Protein AF-V9W741-F1 (afdb_monomer_lite)

Foldseek 3Di:
DPPVVVPCDPVCCVVCVPPDPVNVLLVVLQVCVVVVHDLQVNQVVSVCADPVRGRPSVVSVVSNDDDPVSVVVVCVVVPD

InterPro domains:
  IPR002104 Integrase, catalytic domain [PF00589] (10-68)
  IPR002104 Integrase, catalytic domain [PS51898] (1-76)
  IPR011010 DNA breaking-rejoining enzyme, catalytic core [SSF56349] (8-76)
  IPR013762 Integrase-like, catalytic domain superfamily [G3DSA:1.10.443.10] (2-78)

Radius of gyration: 16.22 Å; chains: 1; bounding box: 38×44×33 Å

Organism: NCBI:txid697284

pLDDT: mean 73.44, std 12.3, range [47.59, 92.81]

Structure (mmCIF, N/CA/C/O backbone):
data_AF-V9W741-F1
#
_entry.id   AF-V9W741-F1
#
loop_
_atom_site.group_PDB
_atom_site.id
_atom_site.type_symbol
_atom_site.label_atom_id
_atom_site.label_alt_id
_atom_site.label_comp_id
_atom_site.label_asym_id
_atom_site.label_entity_id
_atom_site.label_seq_id
_atom_site.pdbx_PDB_ins_code
_atom_site.Cartn_x
_atom_site.Cartn_y
_atom_site.Cartn_z
_atom_site.occupancy
_atom_site.B_iso_or_equiv
_atom_site.auth_seq_id
_atom_site.auth_comp_id
_atom_site.auth_asym_id
_atom_site.auth_atom_id
_atom_site.pdbx_PDB_model_num
ATOM 1 N N . MET A 1 1 ? -9.082 14.898 3.243 1.00 47.59 1 MET A N 1
ATOM 2 C CA . MET A 1 1 ? -8.636 13.682 3.966 1.00 47.59 1 MET A CA 1
ATOM 3 C C . MET A 1 1 ? -9.214 13.592 5.387 1.00 47.59 1 MET A C 1
ATOM 5 O O . MET A 1 1 ? -9.463 12.489 5.846 1.00 47.59 1 MET A O 1
ATOM 9 N N . GLU A 1 2 ? -9.535 14.709 6.055 1.00 50.84 2 GLU A N 1
ATOM 10 C CA . GLU A 1 2 ? -10.044 14.727 7.447 1.00 50.84 2 GLU A CA 1
ATOM 11 C C . GLU A 1 2 ? -11.424 14.070 7.686 1.00 50.84 2 GLU A C 1
ATOM 13 O O . GLU A 1 2 ? -11.708 13.644 8.800 1.00 50.84 2 GLU A O 1
ATOM 18 N N . LYS A 1 3 ? -12.278 13.927 6.661 1.00 53.12 3 LYS A N 1
ATOM 19 C CA . LYS A 1 3 ? -13.679 13.481 6.832 1.00 53.12 3 LYS A CA 1
ATOM 20 C C . LYS A 1 3 ? -13.891 11.975 7.031 1.00 53.12 3 LYS A C 1
ATOM 22 O O . LYS A 1 3 ? -14.977 11.585 7.436 1.00 53.12 3 LYS A O 1
ATOM 27 N N . ILE A 1 4 ? -12.914 11.127 6.705 1.00 58.28 4 ILE A N 1
ATOM 28 C CA . ILE A 1 4 ? -13.068 9.668 6.870 1.00 58.28 4 ILE A CA 1
ATOM 29 C C . ILE A 1 4 ? -12.868 9.294 8.340 1.00 58.28 4 ILE A C 1
ATOM 31 O O . ILE A 1 4 ? -13.703 8.611 8.921 1.00 58.28 4 ILE A O 1
ATOM 35 N N . LYS A 1 5 ? -11.814 9.826 8.970 1.00 51.75 5 LYS A N 1
ATOM 36 C CA . LYS A 1 5 ? -11.509 9.556 10.382 1.00 51.75 5 LYS A CA 1
ATOM 37 C C . LYS A 1 5 ? -12.560 10.123 11.338 1.00 51.75 5 LYS A C 1
ATOM 39 O O . LYS A 1 5 ? -12.824 9.509 12.358 1.00 51.75 5 LYS A O 1
ATOM 44 N N . SER A 1 6 ? -13.180 11.257 11.004 1.00 58.25 6 SER A N 1
ATOM 45 C CA . SER A 1 6 ? -14.241 11.860 11.827 1.00 58.25 6 SER A CA 1
ATOM 46 C C . SER A 1 6 ? -15.605 11.173 11.702 1.00 58.25 6 SER A C 1
ATOM 48 O O . SER A 1 6 ? -16.518 11.501 12.454 1.00 58.25 6 SER A O 1
ATOM 50 N N . ARG A 1 7 ? -15.757 10.259 10.734 1.00 62.69 7 ARG A N 1
ATOM 51 C CA . ARG A 1 7 ? -16.979 9.481 10.490 1.00 62.69 7 ARG A CA 1
ATOM 52 C C . ARG A 1 7 ? -16.872 8.029 10.933 1.00 62.69 7 ARG A C 1
ATOM 54 O O . ARG A 1 7 ? -17.903 7.372 10.973 1.00 62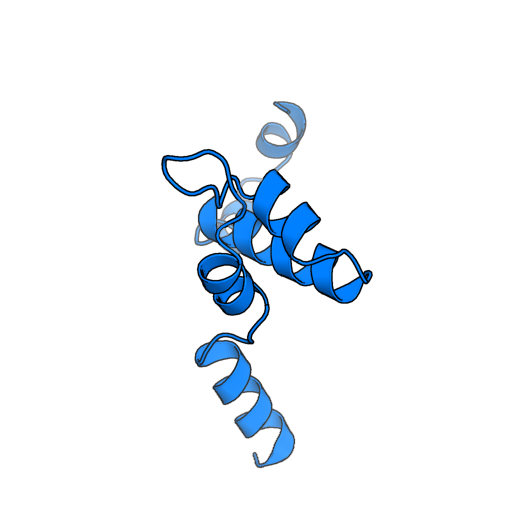.69 7 ARG A O 1
ATOM 61 N N . ALA A 1 8 ? -15.666 7.558 11.246 1.00 64.19 8 ALA A N 1
ATOM 62 C CA . ALA A 1 8 ? -15.482 6.267 11.884 1.00 64.19 8 ALA A CA 1
ATOM 63 C C . ALA A 1 8 ? -16.167 6.329 13.250 1.00 64.19 8 ALA A C 1
ATOM 65 O O . ALA A 1 8 ? -15.796 7.131 14.114 1.00 64.19 8 ALA A O 1
ATOM 66 N N . THR A 1 9 ? -17.220 5.540 13.412 1.00 70.44 9 THR A N 1
ATOM 67 C CA . THR A 1 9 ? -17.863 5.391 14.714 1.00 70.44 9 THR A CA 1
ATOM 68 C C . THR A 1 9 ? -16.873 4.736 15.677 1.00 70.44 9 THR A C 1
ATOM 70 O O . THR A 1 9 ? -15.979 3.996 15.262 1.00 70.44 9 THR A O 1
ATOM 73 N N . LYS A 1 10 ? -17.002 5.006 16.982 1.00 71.00 10 LYS A N 1
ATOM 74 C CA . LYS A 1 10 ? -16.195 4.301 17.995 1.00 71.00 10 LYS A CA 1
ATOM 75 C C . LYS A 1 10 ? -16.344 2.781 17.876 1.00 71.00 10 LYS A C 1
ATOM 77 O O . LYS A 1 10 ? -15.385 2.074 18.150 1.00 71.00 10 LYS A O 1
ATOM 82 N N . ASP A 1 11 ? -17.505 2.317 17.428 1.00 77.38 11 ASP A N 1
ATOM 83 C CA . ASP A 1 11 ? -17.826 0.900 17.269 1.00 77.38 11 ASP A CA 1
ATOM 84 C C . ASP A 1 11 ? -17.064 0.259 16.092 1.00 77.38 11 ASP A C 1
ATOM 86 O O . ASP A 1 11 ? -16.678 -0.903 16.155 1.00 77.38 11 ASP A O 1
ATOM 90 N N . GLU A 1 12 ? -16.759 1.022 15.037 1.00 76.06 12 GLU A N 1
ATOM 91 C CA . GLU A 1 12 ? -15.957 0.551 13.895 1.00 76.06 12 GLU A CA 1
ATOM 92 C C . GLU A 1 12 ? -14.448 0.554 14.175 1.00 76.06 12 GLU A C 1
ATOM 94 O O . GLU A 1 12 ? -13.686 -0.027 13.402 1.00 76.06 12 GLU A O 1
ATOM 99 N N . TRP A 1 13 ? -13.996 1.182 15.270 1.00 77.88 13 TRP A N 1
ATOM 100 C CA . TRP A 1 13 ? -12.582 1.180 15.657 1.00 77.88 13 TRP A CA 1
ATOM 101 C C . TRP A 1 13 ? -12.050 -0.244 15.811 1.00 77.88 13 TRP A C 1
ATOM 103 O O . TRP A 1 13 ? -10.964 -0.546 15.320 1.00 77.88 13 TRP A O 1
ATOM 113 N N . GLU A 1 14 ? -12.835 -1.135 16.423 1.00 80.31 14 GLU A N 1
ATOM 114 C CA . GLU A 1 14 ? -12.424 -2.523 16.642 1.00 80.31 14 GLU A CA 1
ATOM 115 C C . GLU A 1 14 ? -12.131 -3.277 15.338 1.00 80.31 14 GLU A C 1
ATOM 117 O O . GLU A 1 14 ? -11.317 -4.197 15.350 1.00 80.31 14 GLU A O 1
ATOM 122 N N . LEU A 1 15 ? -12.737 -2.856 14.221 1.00 80.12 15 LEU A N 1
ATOM 123 C CA . LEU A 1 15 ? -12.597 -3.485 12.905 1.00 80.12 15 LEU A CA 1
ATOM 124 C C . LEU A 1 15 ? -11.334 -3.066 12.145 1.00 80.12 15 LEU A C 1
ATOM 126 O O . LEU A 1 15 ? -10.976 -3.726 11.173 1.00 80.12 15 LEU A O 1
ATOM 130 N N . ILE A 1 16 ? -10.720 -1.936 12.511 1.00 80.94 16 ILE A N 1
ATOM 131 C CA . ILE A 1 16 ? -9.612 -1.338 11.746 1.00 80.94 16 ILE A CA 1
ATOM 132 C C . ILE A 1 16 ? -8.393 -0.985 12.600 1.00 80.94 16 ILE A C 1
ATOM 134 O O . ILE A 1 16 ? -7.410 -0.472 12.069 1.00 80.94 16 ILE A O 1
ATOM 138 N N . GLN A 1 17 ? -8.457 -1.189 13.917 1.00 83.25 17 GLN A N 1
ATOM 139 C CA . GLN A 1 17 ? -7.403 -0.792 14.857 1.00 83.25 17 GLN A CA 1
ATOM 140 C C . GLN A 1 17 ? -6.049 -1.466 14.594 1.00 83.25 17 GLN A C 1
ATOM 142 O O . GLN A 1 17 ? -5.011 -0.918 14.958 1.00 83.25 17 GLN A O 1
ATOM 147 N N . ASP A 1 18 ? -6.057 -2.640 13.971 1.00 83.69 18 ASP A N 1
ATOM 148 C CA . ASP A 1 18 ? -4.882 -3.412 13.575 1.00 83.69 18 ASP A CA 1
ATOM 149 C C . ASP A 1 18 ? -4.377 -3.059 12.165 1.00 83.69 18 ASP A C 1
ATOM 151 O O . ASP A 1 18 ? -3.250 -3.407 11.814 1.00 83.69 18 ASP A O 1
ATOM 155 N N . VAL A 1 19 ? -5.161 -2.320 11.372 1.00 84.50 19 VAL A N 1
ATOM 156 C CA . VAL A 1 19 ? -4.787 -1.905 10.017 1.00 84.50 19 VAL A CA 1
ATOM 157 C C . VAL A 1 19 ? -3.760 -0.779 10.074 1.00 84.50 19 VAL A C 1
ATOM 159 O O . VAL A 1 19 ? -4.020 0.333 10.542 1.00 84.50 19 VAL A O 1
ATOM 162 N N . THR A 1 20 ? -2.585 -1.029 9.507 1.00 85.75 20 THR A N 1
ATOM 163 C CA . THR A 1 20 ? -1.510 -0.042 9.415 1.00 85.75 20 THR A CA 1
ATOM 164 C C . THR A 1 20 ? -1.504 0.671 8.060 1.00 85.75 20 THR A C 1
ATOM 166 O O . THR A 1 20 ? -2.037 0.201 7.052 1.00 85.75 20 THR A O 1
ATOM 169 N N . PHE A 1 21 ? -0.814 1.814 7.977 1.00 85.38 21 PHE A N 1
ATOM 170 C CA . PHE A 1 21 ? -0.559 2.467 6.684 1.00 85.38 21 PHE A CA 1
ATOM 171 C C . PHE A 1 21 ? 0.243 1.583 5.718 1.00 85.38 21 PHE A C 1
ATOM 173 O O . PHE A 1 21 ? 0.144 1.759 4.502 1.00 85.38 21 PHE A O 1
ATOM 180 N N . HIS A 1 22 ? 1.037 0.645 6.243 1.00 83.00 22 HIS A N 1
ATOM 181 C CA . HIS A 1 22 ? 1.761 -0.317 5.424 1.00 83.00 22 HIS A CA 1
ATOM 182 C C . HIS A 1 22 ? 0.799 -1.300 4.743 1.00 83.00 22 HIS A C 1
ATOM 184 O O . HIS A 1 22 ? 0.956 -1.561 3.551 1.00 83.00 22 HIS A O 1
ATOM 190 N N . ASP A 1 23 ? -0.241 -1.750 5.446 1.00 81.38 23 ASP A N 1
ATOM 191 C CA . ASP A 1 23 ? -1.261 -2.653 4.898 1.00 81.38 23 ASP A CA 1
ATOM 192 C C . ASP A 1 23 ? -2.060 -1.980 3.782 1.00 81.38 23 ASP A C 1
ATOM 194 O O . ASP A 1 23 ? -2.260 -2.563 2.718 1.00 81.38 23 ASP A O 1
ATOM 198 N N . LEU A 1 24 ? -2.423 -0.704 3.960 1.00 88.94 24 LEU A N 1
ATOM 199 C CA . LEU A 1 24 ? -3.087 0.082 2.912 1.00 88.94 24 LEU A CA 1
ATOM 200 C C . LEU A 1 24 ? -2.198 0.260 1.673 1.00 88.94 24 LEU A C 1
ATOM 202 O O . LEU A 1 24 ? -2.666 0.166 0.537 1.00 88.94 24 LEU A O 1
ATOM 206 N N . ARG A 1 25 ? -0.898 0.499 1.880 1.00 87.75 25 ARG A N 1
ATOM 207 C CA . ARG A 1 25 ? 0.088 0.585 0.794 1.00 87.75 25 ARG A CA 1
ATOM 208 C C . ARG A 1 25 ? 0.230 -0.751 0.055 1.00 87.75 25 ARG A C 1
ATOM 210 O O . ARG A 1 25 ? 0.399 -0.754 -1.165 1.00 87.75 25 ARG A O 1
ATOM 217 N N . HIS A 1 26 ? 0.152 -1.867 0.774 1.00 83.75 26 HIS A N 1
ATOM 218 C CA . HIS A 1 26 ? 0.197 -3.210 0.207 1.00 83.75 26 HIS A CA 1
ATOM 219 C C . HIS A 1 26 ? -1.081 -3.539 -0.588 1.00 83.75 26 HIS A C 1
ATOM 221 O O . HIS A 1 26 ? -0.990 -4.003 -1.726 1.00 83.75 26 HIS A O 1
ATOM 227 N N . ASP A 1 27 ? -2.265 -3.222 -0.051 1.00 88.88 27 ASP A N 1
ATOM 228 C CA . ASP A 1 27 ? -3.557 -3.412 -0.732 1.00 88.88 27 ASP A CA 1
ATOM 229 C C . ASP A 1 27 ? -3.636 -2.616 -2.045 1.00 88.88 27 ASP A C 1
ATOM 231 O O . ASP A 1 27 ? -4.022 -3.165 -3.080 1.00 88.88 27 ASP A O 1
ATOM 235 N N . PHE A 1 28 ? -3.166 -1.362 -2.050 1.00 92.19 28 PHE A N 1
ATOM 236 C CA . PHE A 1 28 ? -3.052 -0.562 -3.274 1.00 92.19 28 PHE A CA 1
ATOM 237 C C . PHE A 1 28 ? -2.222 -1.274 -4.354 1.00 92.19 28 PHE A C 1
ATOM 239 O O . PHE A 1 28 ? -2.673 -1.396 -5.495 1.00 92.19 28 PHE A O 1
ATOM 246 N N . ALA A 1 29 ? -1.033 -1.777 -4.003 1.00 88.69 29 ALA A N 1
ATOM 247 C CA . ALA A 1 29 ? -0.146 -2.463 -4.945 1.00 88.69 29 ALA A CA 1
ATOM 248 C C . ALA A 1 29 ? -0.807 -3.710 -5.555 1.00 88.69 29 ALA A C 1
ATOM 250 O O . ALA A 1 29 ? -0.744 -3.922 -6.770 1.00 88.69 29 ALA A O 1
ATOM 251 N N . HIS A 1 30 ? -1.484 -4.504 -4.720 1.00 86.88 30 HIS A N 1
ATOM 252 C CA . HIS A 1 30 ? -2.206 -5.695 -5.157 1.00 86.88 30 HIS A CA 1
ATOM 253 C C . HIS A 1 30 ? -3.359 -5.364 -6.102 1.00 86.88 30 HIS A C 1
ATOM 255 O O . HIS A 1 30 ? -3.476 -5.991 -7.157 1.00 86.88 30 HIS A O 1
ATOM 261 N N . ARG A 1 31 ? -4.198 -4.377 -5.759 1.00 89.00 31 ARG A N 1
ATOM 262 C CA . ARG A 1 31 ? -5.331 -3.976 -6.607 1.00 89.00 31 ARG A CA 1
ATOM 263 C C . ARG A 1 31 ? -4.868 -3.380 -7.929 1.00 89.00 31 ARG A C 1
ATOM 265 O O . ARG A 1 31 ? -5.411 -3.750 -8.965 1.00 89.00 31 ARG A O 1
ATOM 272 N N . ALA A 1 32 ? -3.843 -2.526 -7.913 1.00 89.06 32 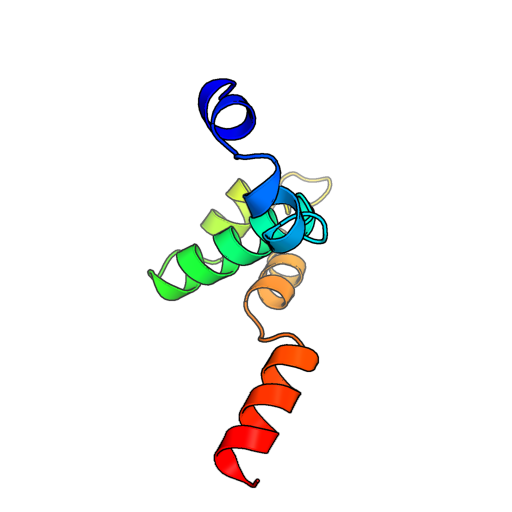ALA A N 1
ATOM 273 C CA . ALA A 1 32 ? -3.251 -1.976 -9.131 1.00 89.06 32 ALA A CA 1
ATOM 274 C C . ALA A 1 32 ? -2.722 -3.097 -10.038 1.00 89.06 32 ALA A C 1
ATOM 276 O O . ALA A 1 32 ? -2.994 -3.116 -11.239 1.00 89.06 32 ALA A O 1
ATOM 277 N N . ARG A 1 33 ? -2.048 -4.101 -9.458 1.00 87.12 33 ARG A N 1
ATOM 278 C CA . ARG A 1 33 ? -1.583 -5.255 -10.229 1.00 87.12 33 ARG A CA 1
ATOM 279 C C . ARG A 1 33 ? -2.736 -6.083 -10.798 1.00 87.12 33 ARG A C 1
ATOM 281 O O . ARG A 1 33 ? -2.672 -6.463 -11.964 1.00 87.12 33 ARG A O 1
ATOM 288 N N . GLY A 1 34 ? -3.775 -6.344 -10.004 1.00 83.62 34 GLY A N 1
ATOM 289 C CA . GLY A 1 34 ? -4.984 -7.050 -10.446 1.00 83.62 34 GLY A CA 1
ATOM 290 C C . GLY A 1 34 ? -5.744 -6.310 -11.552 1.00 83.62 34 GLY A C 1
ATOM 291 O O . GLY A 1 34 ? -6.312 -6.945 -12.433 1.00 83.62 34 GLY A O 1
ATOM 292 N N . ALA A 1 35 ? -5.681 -4.977 -11.556 1.00 92.81 35 ALA A N 1
ATOM 293 C CA . ALA A 1 35 ? -6.208 -4.119 -12.615 1.00 92.81 35 ALA A CA 1
ATOM 294 C C . ALA A 1 35 ? -5.306 -4.045 -13.866 1.00 92.81 35 ALA A C 1
ATOM 296 O O . ALA A 1 35 ? -5.621 -3.315 -14.802 1.00 92.81 35 ALA A O 1
ATOM 297 N N . GLY A 1 36 ? -4.187 -4.778 -13.897 1.00 88.44 36 GLY A N 1
ATOM 298 C CA . GLY A 1 36 ? -3.303 -4.872 -15.060 1.00 88.44 36 GLY A CA 1
ATOM 299 C C . GLY A 1 36 ? -2.231 -3.787 -15.154 1.00 88.44 36 GLY A C 1
ATOM 300 O O . GLY A 1 36 ? -1.576 -3.694 -16.189 1.00 88.44 36 GLY A O 1
ATOM 301 N N . TRP A 1 37 ? -2.013 -2.994 -14.100 1.00 89.31 37 TRP A N 1
ATOM 302 C CA . TRP A 1 37 ? -0.978 -1.958 -14.114 1.00 89.31 37 TRP A CA 1
ATOM 303 C C . TRP A 1 37 ? 0.421 -2.569 -14.257 1.00 89.31 37 TRP A C 1
ATOM 305 O O . TRP A 1 37 ? 0.701 -3.687 -13.785 1.00 89.31 37 TRP A O 1
ATOM 315 N N . ASP A 1 38 ? 1.312 -1.818 -14.905 1.00 86.56 38 ASP A N 1
ATOM 316 C CA . ASP A 1 38 ? 2.702 -2.228 -15.071 1.00 86.56 38 ASP A CA 1
ATOM 317 C C . ASP A 1 38 ? 3.461 -2.155 -13.739 1.00 86.56 38 ASP A C 1
ATOM 319 O O . ASP A 1 38 ? 3.260 -1.264 -12.911 1.00 86.56 38 ASP A O 1
ATOM 323 N N . LEU A 1 39 ? 4.390 -3.088 -13.528 1.00 83.38 39 LEU A N 1
ATOM 324 C CA . LEU A 1 39 ? 5.163 -3.149 -12.287 1.00 83.38 39 LEU A CA 1
ATOM 325 C C . LEU A 1 39 ? 6.041 -1.910 -12.076 1.00 83.38 39 LEU A C 1
ATOM 327 O O . LEU A 1 39 ? 6.307 -1.565 -10.925 1.00 83.38 39 LEU A O 1
ATOM 331 N N . LYS A 1 40 ? 6.497 -1.233 -13.138 1.00 81.12 40 LYS A N 1
ATOM 332 C CA . LYS A 1 40 ? 7.280 0.007 -13.015 1.00 81.12 40 LYS A CA 1
ATOM 333 C C . LYS A 1 40 ? 6.404 1.169 -12.571 1.00 81.12 40 LYS A C 1
ATOM 335 O O . LYS A 1 40 ? 6.846 1.962 -11.746 1.00 81.12 40 LYS A O 1
ATOM 340 N N . GLU A 1 41 ? 5.178 1.239 -13.079 1.00 85.25 41 GLU A N 1
ATOM 341 C CA . GLU A 1 41 ? 4.187 2.238 -12.678 1.00 85.25 41 GLU A CA 1
ATOM 342 C C . GLU A 1 41 ? 3.808 2.059 -11.204 1.00 85.25 41 GLU A C 1
ATOM 344 O O . GLU A 1 41 ? 3.902 2.997 -10.415 1.00 85.25 41 GLU A O 1
ATOM 349 N N . ILE A 1 42 ? 3.517 0.825 -10.786 1.00 87.62 42 ILE A N 1
ATOM 350 C CA . ILE A 1 42 ? 3.259 0.510 -9.375 1.00 87.62 42 ILE A CA 1
ATOM 351 C C . ILE A 1 42 ? 4.490 0.836 -8.514 1.00 87.62 42 ILE A C 1
ATOM 353 O O . ILE A 1 42 ? 4.365 1.480 -7.477 1.00 87.62 42 ILE A O 1
ATOM 357 N N . ALA A 1 43 ? 5.695 0.435 -8.935 1.00 84.06 43 ALA A N 1
ATOM 358 C CA . ALA A 1 43 ? 6.931 0.734 -8.208 1.00 84.06 43 ALA A CA 1
ATOM 359 C C . ALA A 1 43 ? 7.145 2.242 -8.019 1.00 84.06 43 ALA A C 1
ATOM 361 O O . ALA A 1 43 ? 7.563 2.668 -6.943 1.00 84.06 43 ALA A O 1
ATOM 362 N N . PHE A 1 44 ? 6.835 3.034 -9.046 1.00 83.25 44 PHE A N 1
ATOM 363 C CA . PHE A 1 44 ? 6.906 4.487 -8.997 1.00 83.25 44 PHE A CA 1
ATOM 364 C C . PHE A 1 44 ? 5.940 5.057 -7.950 1.00 83.25 44 PHE A C 1
ATOM 366 O O . PHE A 1 44 ? 6.379 5.788 -7.064 1.00 83.25 44 PHE A O 1
ATOM 373 N N . TYR A 1 45 ? 4.666 4.651 -7.965 1.00 85.56 45 TYR A N 1
ATOM 374 C CA . TYR A 1 45 ? 3.677 5.101 -6.974 1.00 85.56 45 TYR A CA 1
ATOM 375 C C . TYR A 1 45 ? 3.990 4.650 -5.545 1.00 85.56 45 TYR A C 1
ATOM 377 O O . TYR A 1 45 ? 3.733 5.381 -4.591 1.00 85.56 45 TYR A O 1
ATOM 385 N N . LEU A 1 46 ? 4.587 3.470 -5.382 1.00 85.94 46 LEU A N 1
ATOM 386 C CA . LEU A 1 46 ? 5.044 2.988 -4.081 1.00 85.94 46 LEU A CA 1
ATOM 387 C C . LEU A 1 46 ? 6.333 3.683 -3.615 1.00 85.94 46 LEU A C 1
ATOM 389 O O . LEU A 1 46 ? 6.785 3.437 -2.498 1.00 85.94 46 LEU A O 1
ATOM 393 N N . GLY A 1 47 ? 6.972 4.512 -4.442 1.00 81.69 47 GLY A N 1
ATOM 394 C CA . GLY A 1 47 ? 8.282 5.079 -4.127 1.00 81.69 47 GLY A CA 1
ATOM 395 C C . GLY A 1 47 ? 9.370 4.008 -3.990 1.00 81.69 47 GLY A C 1
ATOM 396 O O . GLY A 1 47 ? 10.368 4.221 -3.307 1.00 81.69 47 GLY A O 1
ATOM 397 N N . HIS A 1 48 ? 9.189 2.838 -4.615 1.00 80.75 48 HIS A N 1
ATOM 398 C CA . HIS A 1 48 ? 10.227 1.817 -4.754 1.00 80.75 48 HIS A CA 1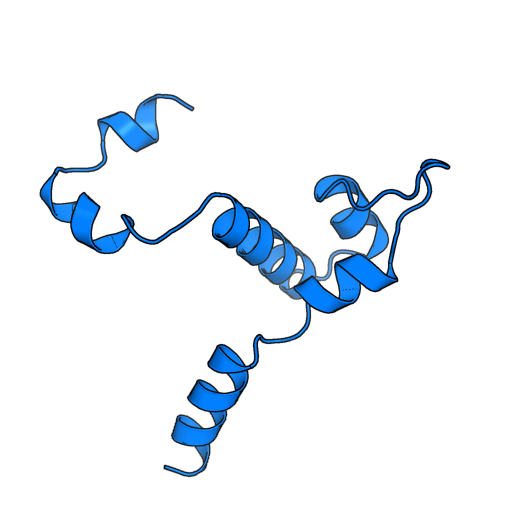
ATOM 399 C C . HIS A 1 48 ? 11.214 2.259 -5.833 1.00 80.75 48 HIS A C 1
ATOM 401 O O . HIS A 1 48 ? 11.255 1.708 -6.933 1.00 80.75 48 HIS A O 1
ATOM 407 N N . VAL A 1 49 ? 12.004 3.278 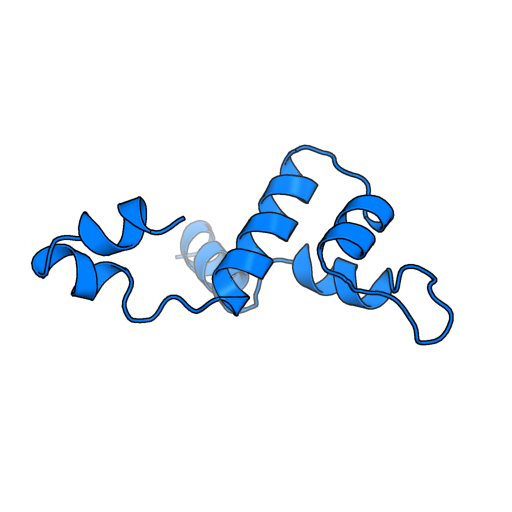-5.518 1.00 68.81 49 VAL A N 1
ATOM 408 C CA . VAL A 1 49 ? 13.087 3.765 -6.367 1.00 68.81 49 VAL A CA 1
ATOM 409 C C . VAL A 1 49 ? 14.425 3.382 -5.751 1.00 68.81 49 VAL A C 1
ATOM 411 O O . VAL A 1 49 ? 14.590 3.352 -4.533 1.00 68.81 49 VAL A O 1
ATOM 414 N N . THR A 1 50 ? 15.394 3.049 -6.593 1.00 63.34 50 THR A N 1
ATOM 415 C CA . THR A 1 50 ? 16.786 2.939 -6.159 1.00 63.34 50 THR A CA 1
ATOM 416 C C . THR A 1 50 ? 17.332 4.333 -5.831 1.00 63.34 50 THR A C 1
ATOM 418 O O . THR A 1 50 ? 16.783 5.342 -6.271 1.00 63.34 50 THR A O 1
ATOM 421 N N . ASN A 1 51 ? 18.483 4.411 -5.157 1.00 59.34 51 ASN A N 1
ATOM 422 C CA . ASN A 1 51 ? 19.193 5.681 -4.916 1.00 59.34 51 ASN A CA 1
ATOM 423 C C . ASN A 1 51 ? 19.564 6.443 -6.209 1.00 59.34 51 ASN A C 1
ATOM 425 O O . ASN A 1 51 ? 20.004 7.585 -6.143 1.00 59.34 51 ASN A O 1
ATOM 429 N N . LYS A 1 52 ? 19.404 5.817 -7.385 1.00 64.12 52 LYS A N 1
ATOM 430 C CA . LYS A 1 52 ? 19.607 6.418 -8.711 1.00 64.12 52 LYS A CA 1
ATOM 431 C C . LYS A 1 52 ? 18.291 6.795 -9.415 1.00 64.12 52 LYS A C 1
ATOM 433 O O . LYS A 1 52 ? 18.314 7.104 -10.600 1.00 64.12 52 LYS A O 1
ATOM 438 N N . GLY A 1 53 ? 17.149 6.729 -8.726 1.00 57.19 53 GLY A N 1
ATOM 439 C CA . GLY A 1 53 ? 15.834 7.102 -9.261 1.00 57.19 53 GLY A CA 1
ATOM 440 C C . GLY A 1 53 ? 15.193 6.074 -10.199 1.00 57.19 53 GLY A C 1
ATOM 441 O O . GLY A 1 53 ? 14.131 6.337 -10.754 1.00 57.19 53 GLY A O 1
ATOM 442 N N . THR A 1 54 ? 15.798 4.897 -10.387 1.00 59.81 54 THR A N 1
ATOM 443 C CA . THR A 1 54 ? 15.220 3.837 -11.229 1.00 59.81 54 THR A CA 1
ATOM 444 C C . THR A 1 54 ? 14.263 2.946 -10.428 1.00 59.81 54 THR A C 1
ATOM 446 O O . THR A 1 54 ? 14.543 2.673 -9.259 1.00 59.81 54 THR A O 1
ATOM 449 N N . PRO A 1 55 ? 13.157 2.448 -11.016 1.00 60.16 55 PRO A N 1
ATOM 450 C CA . PRO A 1 55 ? 12.231 1.555 -10.320 1.00 60.16 55 PRO A CA 1
ATOM 451 C C . PRO A 1 55 ? 12.910 0.271 -9.820 1.00 60.16 55 PRO A C 1
ATOM 453 O O . PRO A 1 55 ? 13.481 -0.495 -10.600 1.00 60.16 55 PRO A O 1
ATOM 456 N N . ALA A 1 56 ? 12.817 -0.002 -8.519 1.00 66.50 56 ALA A N 1
ATOM 457 C CA . ALA A 1 56 ? 13.308 -1.223 -7.889 1.00 66.50 56 ALA A CA 1
ATOM 458 C C . ALA A 1 56 ? 12.282 -2.356 -8.068 1.00 66.50 56 ALA A C 1
ATOM 460 O O . ALA A 1 56 ? 11.558 -2.728 -7.143 1.00 66.50 56 ALA A O 1
ATOM 461 N N . ILE A 1 57 ? 12.218 -2.906 -9.286 1.00 59.59 57 ILE A N 1
ATOM 462 C CA . ILE A 1 57 ? 11.233 -3.926 -9.696 1.00 59.59 57 ILE A CA 1
ATOM 463 C C . ILE A 1 57 ? 11.211 -5.123 -8.729 1.00 59.59 57 ILE A C 1
ATOM 465 O O . ILE A 1 57 ? 10.142 -5.617 -8.382 1.00 59.59 57 ILE A O 1
ATOM 469 N N . GLN A 1 58 ? 12.373 -5.550 -8.226 1.00 61.22 58 GLN A N 1
ATOM 470 C CA . GLN A 1 58 ? 12.492 -6.687 -7.306 1.00 61.22 58 GLN A CA 1
ATOM 471 C C . GLN A 1 58 ? 11.778 -6.458 -5.959 1.00 61.22 58 GLN A C 1
ATOM 473 O O . GLN A 1 58 ? 11.271 -7.403 -5.355 1.00 61.22 58 GLN A O 1
ATOM 478 N N . THR A 1 59 ? 11.691 -5.209 -5.496 1.00 60.00 59 THR A N 1
ATOM 479 C CA . THR A 1 59 ? 10.939 -4.853 -4.287 1.00 60.00 59 THR A CA 1
ATOM 480 C C . THR A 1 59 ? 9.445 -4.912 -4.565 1.00 60.00 59 THR A C 1
ATOM 482 O O . THR A 1 59 ? 8.717 -5.479 -3.767 1.00 60.00 59 THR A O 1
ATOM 485 N N . THR A 1 60 ? 8.993 -4.437 -5.726 1.00 57.97 60 THR A N 1
ATOM 486 C CA . THR A 1 60 ? 7.576 -4.440 -6.126 1.00 57.97 60 THR A CA 1
ATOM 487 C C . THR A 1 60 ? 7.026 -5.839 -6.399 1.00 57.97 60 THR A C 1
ATOM 489 O O . THR A 1 60 ? 5.875 -6.099 -6.066 1.00 57.97 60 THR A O 1
ATOM 492 N N . VAL A 1 61 ? 7.840 -6.775 -6.905 1.00 60.03 61 VAL A N 1
ATOM 493 C CA . VAL A 1 61 ? 7.415 -8.178 -7.085 1.00 60.03 61 VAL A CA 1
ATOM 494 C C . VAL A 1 61 ? 6.948 -8.791 -5.758 1.00 60.03 61 VAL A C 1
ATOM 496 O O . VAL A 1 61 ? 5.913 -9.454 -5.743 1.00 60.03 61 VAL A O 1
ATOM 499 N N . ARG A 1 62 ? 7.621 -8.498 -4.633 1.00 60.78 62 ARG A N 1
ATOM 500 C CA . ARG A 1 62 ? 7.209 -8.968 -3.294 1.00 60.78 62 ARG A CA 1
ATOM 501 C C . ARG A 1 62 ? 5.806 -8.506 -2.883 1.00 60.78 62 ARG A C 1
ATOM 503 O O . ARG A 1 62 ? 5.120 -9.269 -2.225 1.00 60.78 62 ARG A O 1
ATOM 510 N N . TYR A 1 63 ? 5.371 -7.325 -3.323 1.00 56.88 63 TYR A N 1
ATOM 511 C CA . TYR A 1 63 ? 4.043 -6.753 -3.030 1.00 56.88 63 TYR A CA 1
ATOM 512 C C . TYR A 1 63 ? 2.942 -7.234 -3.985 1.00 56.88 63 TYR A C 1
ATOM 514 O O . TYR A 1 63 ? 1.811 -6.768 -3.921 1.00 56.88 63 TYR A O 1
ATOM 522 N N . THR A 1 64 ? 3.281 -8.107 -4.935 1.00 58.62 64 THR A N 1
ATOM 523 C CA . THR A 1 64 ? 2.309 -8.721 -5.854 1.00 58.62 64 THR A CA 1
ATOM 524 C C . THR A 1 64 ? 2.157 -10.219 -5.626 1.00 58.62 64 THR A C 1
ATOM 526 O O . THR A 1 64 ? 1.267 -10.840 -6.203 1.00 58.62 64 THR A O 1
ATOM 529 N N . GLN A 1 65 ? 3.017 -10.801 -4.789 1.00 62.69 65 GLN A N 1
ATOM 530 C CA . GLN A 1 65 ? 2.917 -12.189 -4.367 1.00 62.69 65 GLN A CA 1
ATOM 531 C C . GLN A 1 65 ? 1.983 -12.273 -3.153 1.00 62.69 65 GLN A C 1
ATOM 533 O O . GLN A 1 65 ? 2.039 -11.395 -2.294 1.00 62.69 65 GLN A O 1
ATOM 538 N N . PRO A 1 66 ? 1.123 -13.299 -3.060 1.00 57.81 66 PRO A N 1
ATOM 539 C CA . PRO A 1 66 ? 0.340 -13.526 -1.854 1.00 57.81 66 PRO A CA 1
ATOM 540 C C . PRO A 1 66 ? 1.267 -13.712 -0.645 1.0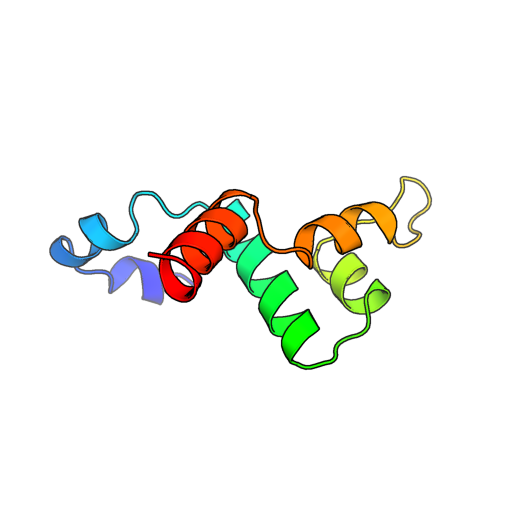0 57.81 66 PRO A C 1
ATOM 542 O O . PRO A 1 66 ? 2.306 -14.369 -0.746 1.00 57.81 66 PRO A O 1
ATOM 545 N N . SER A 1 67 ? 0.892 -13.147 0.503 1.00 64.62 67 SER A N 1
ATOM 546 C CA . SER A 1 67 ? 1.612 -13.384 1.757 1.00 64.62 67 SER A CA 1
ATOM 547 C C . SER A 1 67 ? 1.527 -14.865 2.151 1.00 64.62 67 SER A C 1
ATOM 549 O O . SER A 1 67 ? 0.598 -15.574 1.755 1.00 64.62 67 SER A O 1
ATOM 551 N N . MET A 1 68 ? 2.466 -15.352 2.972 1.00 66.25 68 MET A N 1
ATOM 552 C CA . MET A 1 68 ? 2.399 -16.729 3.493 1.00 66.25 68 MET A CA 1
ATOM 553 C C . MET A 1 68 ? 1.097 -17.002 4.254 1.00 66.25 68 MET A C 1
ATOM 555 O O . MET A 1 68 ? 0.582 -18.115 4.222 1.00 66.25 68 MET A O 1
ATOM 559 N N . GLU A 1 69 ? 0.525 -15.986 4.897 1.00 67.56 69 GLU A N 1
ATOM 560 C CA . GLU A 1 69 ? -0.776 -16.086 5.552 1.00 67.56 69 GLU A CA 1
ATOM 561 C C . GLU A 1 69 ? -1.915 -16.286 4.540 1.00 67.56 69 GLU A C 1
ATOM 563 O O . GLU A 1 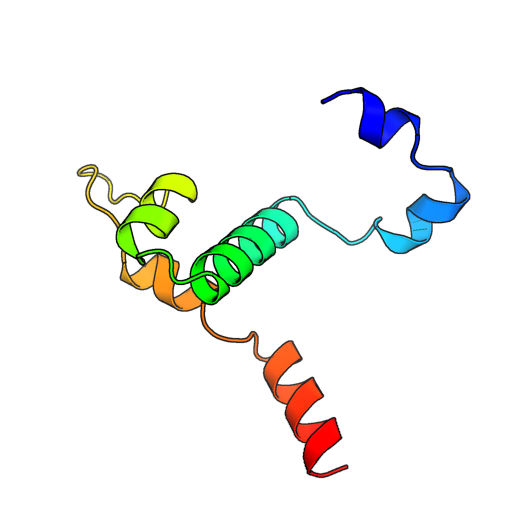69 ? -2.725 -17.201 4.693 1.00 67.56 69 GLU A O 1
ATOM 568 N N . GLN A 1 70 ? -1.943 -15.494 3.462 1.00 66.00 70 GLN A N 1
ATOM 569 C CA . GLN A 1 70 ? -2.922 -15.641 2.379 1.00 66.00 70 GLN A CA 1
ATOM 570 C C . GLN A 1 70 ? -2.795 -17.000 1.680 1.00 66.00 70 GLN A C 1
ATOM 572 O O . GLN A 1 70 ? -3.804 -17.620 1.337 1.00 66.00 70 GLN A O 1
ATOM 577 N N . PHE A 1 71 ? -1.565 -17.481 1.505 1.00 72.69 71 PHE A N 1
ATOM 578 C CA . PHE A 1 71 ? -1.280 -18.806 0.966 1.00 72.69 71 PHE A CA 1
ATOM 579 C C . PHE A 1 71 ? -1.816 -19.918 1.881 1.00 72.69 71 PHE A C 1
ATOM 581 O O . PHE A 1 71 ? -2.549 -20.794 1.425 1.00 72.69 71 PHE A O 1
ATOM 588 N N . ASN A 1 72 ? -1.536 -19.838 3.185 1.00 69.00 72 ASN A N 1
ATOM 589 C CA . ASN A 1 72 ? -2.006 -20.809 4.175 1.00 69.00 72 ASN A CA 1
ATOM 590 C C . ASN A 1 72 ? -3.534 -20.816 4.319 1.00 69.00 72 ASN A C 1
ATOM 592 O O . ASN A 1 72 ? -4.128 -21.884 4.474 1.00 69.00 72 ASN A O 1
ATOM 596 N N . ARG A 1 73 ? -4.184 -19.648 4.239 1.00 71.69 73 ARG A N 1
ATOM 597 C CA . ARG A 1 73 ? -5.650 -19.548 4.227 1.00 71.69 73 ARG A CA 1
ATOM 598 C C . ARG A 1 73 ? -6.241 -20.276 3.021 1.00 71.69 73 ARG A C 1
ATOM 600 O O . ARG A 1 73 ? -7.131 -21.100 3.191 1.00 71.69 73 ARG A O 1
ATOM 607 N N . LYS A 1 74 ? -5.689 -20.051 1.826 1.00 69.56 74 LYS A N 1
ATOM 608 C CA . LYS A 1 74 ? -6.159 -20.716 0.605 1.00 69.56 74 LYS A CA 1
ATOM 609 C C . LYS A 1 74 ? -5.911 -22.226 0.617 1.00 69.56 74 LYS A C 1
ATOM 611 O O . LYS A 1 74 ? -6.757 -22.979 0.155 1.00 69.56 74 LYS A O 1
ATOM 616 N N . LEU A 1 75 ? -4.792 -22.689 1.175 1.00 76.00 75 LEU A N 1
ATOM 617 C CA . LEU A 1 75 ? -4.548 -24.126 1.350 1.00 76.00 75 LEU A CA 1
ATOM 618 C C . LEU A 1 75 ? -5.599 -24.789 2.247 1.00 76.00 75 LEU A C 1
ATOM 620 O O . LEU A 1 75 ? -6.070 -25.873 1.918 1.00 76.00 75 LEU A O 1
ATOM 624 N N . LYS A 1 76 ? -6.007 -24.127 3.336 1.00 79.25 76 LYS A N 1
ATOM 625 C CA . LYS A 1 76 ? -7.095 -24.618 4.192 1.00 79.25 76 LYS A CA 1
ATOM 626 C C . LYS A 1 76 ? -8.449 -24.645 3.482 1.00 79.25 76 LYS A C 1
ATOM 628 O O . LYS A 1 76 ? -9.241 -25.518 3.775 1.00 79.25 76 LYS A O 1
ATOM 633 N N . GLU A 1 77 ? -8.719 -23.721 2.564 1.00 74.06 77 GLU A N 1
ATOM 634 C CA . GLU A 1 77 ? -9.977 -23.707 1.798 1.00 74.06 77 GLU A CA 1
ATOM 635 C C . GLU A 1 77 ? -10.036 -24.791 0.713 1.00 74.06 77 GLU A C 1
ATOM 637 O O . GLU A 1 77 ? -11.117 -25.257 0.369 1.00 74.06 77 GLU A O 1
ATOM 642 N N . VAL A 1 78 ? -8.892 -25.168 0.133 1.00 76.38 78 VAL A N 1
ATOM 643 C CA . VAL A 1 78 ? -8.843 -26.146 -0.967 1.00 76.38 78 VAL A CA 1
ATOM 644 C C . VAL A 1 78 ? -8.700 -27.577 -0.442 1.00 76.38 78 VAL A C 1
ATOM 646 O O . VAL A 1 78 ? -9.212 -28.499 -1.073 1.00 76.38 78 VAL A O 1
ATOM 649 N N . TRP A 1 79 ? -7.984 -27.777 0.670 1.00 66.94 79 TRP A N 1
ATOM 650 C CA . TRP A 1 79 ? -7.650 -29.103 1.219 1.00 66.94 79 TRP A CA 1
ATOM 651 C C . TRP A 1 79 ? -8.198 -29.361 2.634 1.00 66.94 79 TRP A C 1
ATOM 653 O O . TRP A 1 79 ? -7.883 -30.405 3.207 1.00 66.94 79 TRP A O 1
ATOM 663 N N . GLY A 1 80 ? -8.950 -28.421 3.213 1.00 50.69 80 GLY A N 1
ATOM 664 C CA . GLY A 1 80 ? -9.591 -28.551 4.528 1.00 50.69 80 GLY A CA 1
ATOM 665 C C . GLY A 1 80 ? -11.072 -28.879 4.449 1.00 50.69 80 GLY A C 1
ATOM 666 O O . GLY A 1 80 ? -11.707 -28.539 3.427 1.00 50.69 80 GLY A O 1
#

Sequence (80 aa):
MEKIKSRATKDEWELIQDVTFHDLRHDFAHRARGAGWDLKEIAFYLGHVTNKGTPAIQTTVRYTQPSMEQFNRKLKEVWG

Secondary structure (DSSP, 8-state):
-HHHHTTS-GGGHHHHTT--HHHHHHHHHHHHHHTT--HHHHHHHTT-B-TTS-B-HHHHHHTTSPPHHHHHHHHHHHH-